Protein AF-A0A485JEN5-F1 (afdb_monomer)

Nearest PDB structures (foldseek):
  5way-assembly1_B  TM=5.905E-01  e=1.239E+00  Streptococcus pneumoniae
  5way-assembly1_A  TM=4.975E-01  e=1.419E+00  Streptococcus pneumoniae

Foldseek 3Di:
DPVVLVVVVVVLLCVLEPDGDDDDDDDPVVCVVPNDDPPDQEAEDCDDDDHDPDHHYYDHDNRDQDPVNSVVVSVSVVVD

pLDDT: mean 72.64, std 12.11, range [41.47, 86.19]

Secondary structure (DSSP, 8-state):
--HHHHHHHHHHHHTS-SS--------HHHHHHH-S-TT-S-EEESS--PPPSS-PPEEE-SSS--HHHHHHHHHHHH--

Structure (mmCIF, N/CA/C/O backbone):
data_AF-A0A485JEN5-F1
#
_entry.id   AF-A0A485JEN5-F1
#
loop_
_atom_site.group_PDB
_atom_site.id
_atom_site.type_symbol
_atom_site.label_atom_id
_atom_site.label_alt_id
_atom_site.label_comp_id
_atom_site.label_asym_id
_atom_site.label_entity_id
_atom_site.label_seq_id
_atom_site.pdbx_PDB_ins_code
_atom_site.Cartn_x
_atom_site.Cartn_y
_atom_site.Cartn_z
_atom_site.occupancy
_atom_site.B_iso_or_equiv
_atom_site.auth_seq_id
_atom_site.auth_comp_id
_atom_site.auth_asym_id
_atom_site.auth_atom_id
_atom_site.pdbx_PDB_model_num
ATOM 1 N N . MET A 1 1 ? 17.800 -16.389 -4.699 1.00 45.41 1 MET A N 1
ATOM 2 C CA . MET A 1 1 ? 17.940 -15.229 -3.786 1.00 45.41 1 MET A CA 1
ATOM 3 C C . MET A 1 1 ? 16.679 -14.356 -3.630 1.00 45.41 1 MET A C 1
ATOM 5 O O . MET A 1 1 ? 16.710 -13.450 -2.819 1.00 45.41 1 MET A O 1
ATOM 9 N N . ILE A 1 2 ? 15.552 -14.623 -4.314 1.00 48.06 2 ILE A N 1
ATOM 10 C CA . ILE A 1 2 ? 14.382 -13.705 -4.350 1.00 48.06 2 ILE A CA 1
ATOM 11 C C . ILE A 1 2 ? 13.323 -14.020 -3.259 1.00 48.06 2 ILE A C 1
ATOM 13 O O . ILE A 1 2 ? 12.551 -13.159 -2.846 1.00 48.06 2 ILE A O 1
ATOM 17 N N . ALA A 1 3 ? 13.290 -15.253 -2.737 1.00 47.91 3 ALA A N 1
ATOM 18 C CA . ALA A 1 3 ? 12.289 -15.696 -1.752 1.00 47.91 3 ALA A CA 1
ATOM 19 C C . ALA A 1 3 ? 12.562 -15.230 -0.304 1.00 47.91 3 ALA A C 1
ATOM 21 O O . ALA A 1 3 ? 11.667 -15.261 0.544 1.00 47.91 3 ALA A O 1
ATOM 22 N N . SER A 1 4 ? 13.795 -14.823 -0.002 1.00 41.47 4 SER A N 1
ATOM 23 C CA . SER A 1 4 ? 14.200 -14.276 1.300 1.00 41.47 4 SER A CA 1
ATOM 24 C C . SER A 1 4 ? 13.813 -12.801 1.454 1.00 41.47 4 SER A C 1
ATOM 26 O O . SER A 1 4 ? 13.415 -12.396 2.544 1.00 41.47 4 SER A O 1
ATOM 28 N N . GLU A 1 5 ? 13.836 -12.033 0.360 1.00 49.84 5 GLU A N 1
ATOM 29 C CA . GLU A 1 5 ? 13.461 -10.610 0.324 1.00 49.84 5 GLU A CA 1
ATOM 30 C C . GLU A 1 5 ? 11.968 -10.417 0.632 1.00 49.84 5 GLU A C 1
ATOM 32 O O . GLU A 1 5 ? 11.578 -9.597 1.463 1.00 49.84 5 GLU A O 1
ATOM 37 N N . LYS A 1 6 ? 11.116 -11.261 0.028 1.00 51.84 6 LYS A N 1
ATOM 38 C CA . LYS A 1 6 ? 9.655 -11.184 0.184 1.00 51.84 6 LYS A CA 1
ATOM 39 C C . LYS A 1 6 ? 9.182 -11.404 1.620 1.00 51.84 6 LYS A C 1
ATOM 41 O O . LYS A 1 6 ? 8.228 -10.762 2.047 1.00 51.84 6 LYS A O 1
ATOM 46 N N . ARG A 1 7 ? 9.858 -12.283 2.369 1.00 50.22 7 ARG A N 1
ATOM 47 C CA . ARG A 1 7 ? 9.534 -12.557 3.779 1.00 50.22 7 ARG A CA 1
ATOM 48 C C . ARG A 1 7 ? 9.959 -11.429 4.714 1.00 50.22 7 ARG A C 1
ATOM 50 O O . ARG A 1 7 ? 9.292 -11.202 5.718 1.00 50.22 7 ARG A O 1
ATOM 57 N N . ARG A 1 8 ? 11.046 -10.717 4.398 1.00 52.78 8 ARG A N 1
ATOM 58 C CA . ARG A 1 8 ? 11.515 -9.587 5.216 1.00 52.78 8 ARG A CA 1
ATOM 59 C C . ARG A 1 8 ? 10.539 -8.424 5.167 1.00 52.78 8 ARG A C 1
ATOM 61 O O . ARG A 1 8 ? 10.224 -7.878 6.218 1.00 52.78 8 ARG A O 1
ATOM 68 N N . LEU A 1 9 ? 10.005 -8.122 3.984 1.00 54.97 9 LEU A N 1
ATOM 69 C CA . LEU A 1 9 ? 8.997 -7.080 3.828 1.00 54.97 9 LEU A CA 1
ATOM 70 C C . LEU A 1 9 ? 7.758 -7.400 4.679 1.00 54.97 9 LEU A C 1
ATOM 72 O O . LEU A 1 9 ? 7.417 -6.635 5.574 1.00 54.97 9 LEU A O 1
ATOM 76 N N . SER A 1 10 ? 7.150 -8.580 4.491 1.00 56.78 10 SER A N 1
ATOM 77 C CA . SER A 1 10 ? 5.948 -8.983 5.237 1.00 56.78 10 SER A CA 1
ATOM 78 C C . SER A 1 10 ? 6.173 -9.045 6.753 1.00 56.78 10 SER A C 1
ATOM 80 O O . SER A 1 10 ? 5.309 -8.632 7.522 1.00 56.78 10 SER A O 1
ATOM 82 N N . SER A 1 11 ? 7.344 -9.525 7.188 1.00 57.72 11 SER A N 1
ATOM 83 C CA . SER A 1 11 ? 7.702 -9.613 8.608 1.00 57.72 11 SER A CA 1
ATOM 84 C C . SER A 1 11 ? 7.985 -8.247 9.238 1.00 57.72 11 SER A C 1
ATOM 86 O O . SER A 1 11 ? 7.736 -8.075 10.430 1.00 57.72 11 SER A O 1
ATOM 88 N N . SER A 1 12 ? 8.499 -7.284 8.465 1.00 59.47 12 SER A N 1
ATOM 89 C CA . SER A 1 12 ? 8.718 -5.914 8.937 1.00 59.47 12 SER A CA 1
ATOM 90 C C . SER A 1 12 ? 7.391 -5.204 9.188 1.00 59.47 12 SER A C 1
ATOM 92 O O . SER A 1 12 ? 7.269 -4.509 10.186 1.00 59.47 12 SER A O 1
ATOM 94 N N . TYR A 1 13 ? 6.386 -5.409 8.332 1.00 58.72 13 TYR A N 1
ATOM 95 C CA . TYR A 1 13 ? 5.050 -4.835 8.522 1.00 58.72 13 TYR A CA 1
ATOM 96 C C . TYR A 1 13 ? 4.295 -5.463 9.691 1.00 58.72 13 TYR A C 1
ATOM 98 O O . TYR A 1 13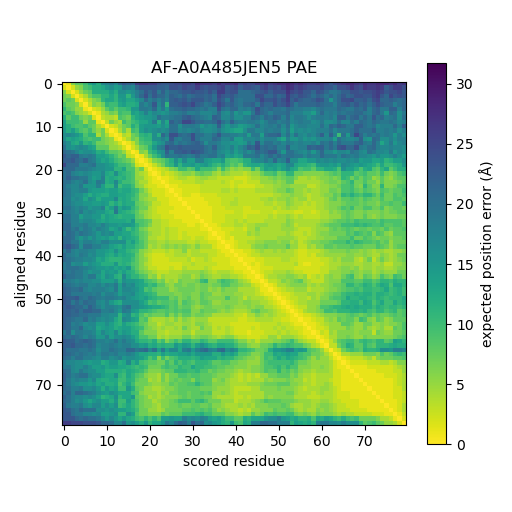 ? 3.730 -4.737 10.498 1.00 58.72 13 TYR A O 1
ATOM 106 N N . ALA A 1 14 ? 4.312 -6.792 9.825 1.00 59.38 14 ALA A N 1
ATOM 107 C CA . ALA A 1 14 ? 3.579 -7.477 10.891 1.00 59.38 14 ALA A CA 1
ATOM 108 C C . ALA A 1 14 ? 4.035 -7.085 12.312 1.00 59.38 14 ALA A C 1
ATOM 110 O O . ALA A 1 14 ? 3.237 -7.150 13.238 1.00 59.38 14 ALA A O 1
ATOM 111 N N . ASN A 1 15 ? 5.292 -6.661 12.490 1.00 58.19 15 ASN A N 1
ATOM 112 C CA . ASN A 1 15 ? 5.805 -6.192 13.784 1.00 58.19 15 ASN A CA 1
ATOM 113 C C . ASN A 1 15 ? 5.520 -4.706 14.067 1.00 58.19 15 ASN A C 1
ATOM 115 O O . ASN A 1 15 ? 5.811 -4.241 15.165 1.00 58.19 15 ASN A O 1
ATOM 119 N N . LEU A 1 16 ? 4.986 -3.948 13.100 1.00 61.56 16 LEU A N 1
ATOM 120 C CA . LEU A 1 16 ? 4.749 -2.507 13.250 1.00 61.56 16 LEU A CA 1
ATOM 121 C C . LEU A 1 16 ? 3.416 -2.165 13.922 1.00 61.56 16 LEU A C 1
ATOM 123 O O . LEU A 1 16 ? 3.218 -1.013 14.295 1.00 61.56 16 LEU A O 1
ATOM 127 N N . THR A 1 17 ? 2.512 -3.129 14.107 1.00 53.12 17 THR A N 1
ATOM 128 C CA . THR A 1 17 ? 1.199 -2.891 14.723 1.00 53.12 17 THR A CA 1
ATOM 129 C C . THR A 1 17 ? 0.805 -4.034 15.656 1.00 53.12 17 THR A C 1
ATOM 131 O O . THR A 1 17 ? 0.991 -5.199 15.322 1.00 53.12 17 THR A O 1
ATOM 134 N N . LEU A 1 18 ? 0.162 -3.714 16.785 1.00 58.97 18 LEU A N 1
ATOM 135 C CA . LEU A 1 18 ? -0.467 -4.690 17.697 1.00 58.97 18 LEU A CA 1
ATOM 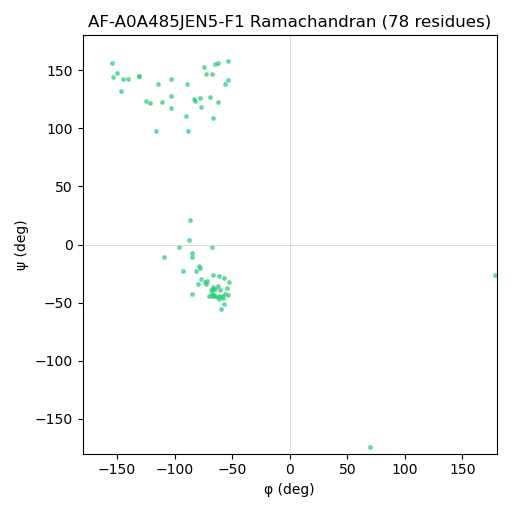136 C C . LEU A 1 18 ? -1.699 -5.399 17.085 1.00 58.97 18 LEU A C 1
ATOM 138 O O . LEU A 1 18 ? -2.305 -6.257 17.725 1.00 58.97 18 LEU A O 1
ATOM 142 N N . LEU A 1 19 ? -2.079 -5.040 15.854 1.00 59.78 19 LEU A N 1
ATOM 143 C CA . LEU A 1 19 ? -3.194 -5.607 15.100 1.00 59.78 19 LEU A CA 1
ATOM 144 C C . LEU A 1 19 ? -2.680 -6.576 14.022 1.00 59.78 19 LEU A C 1
ATO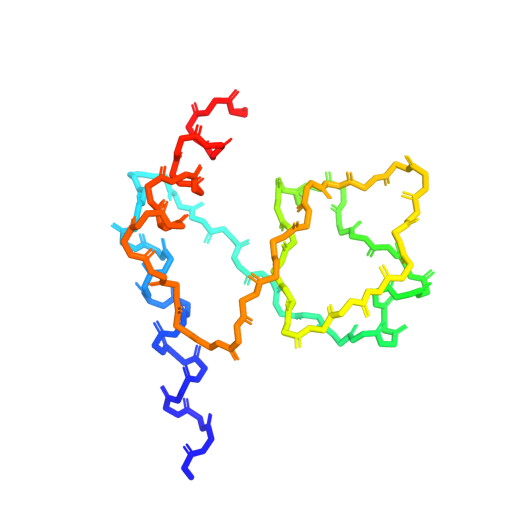M 146 O O . LEU A 1 19 ? -1.664 -6.293 13.380 1.00 59.78 19 LEU A O 1
ATOM 150 N N . PRO A 1 20 ? -3.377 -7.698 13.767 1.00 59.72 20 PRO A N 1
ATOM 151 C CA . PRO A 1 20 ? -3.006 -8.619 12.701 1.00 59.72 20 PRO A CA 1
ATOM 152 C C . PRO A 1 20 ? -3.191 -7.954 11.329 1.00 59.72 20 PRO A C 1
ATOM 154 O O . PRO A 1 20 ? -4.311 -7.748 10.862 1.00 59.72 20 PRO A O 1
ATOM 157 N N . LEU A 1 21 ? -2.082 -7.637 10.659 1.00 66.75 21 LEU A N 1
ATOM 158 C CA . LEU A 1 21 ? -2.097 -7.071 9.311 1.00 66.75 21 LEU A CA 1
ATOM 159 C C . LEU A 1 21 ? -2.254 -8.163 8.253 1.00 66.75 21 LEU A C 1
ATOM 161 O O . LEU A 1 21 ? -1.437 -9.078 8.140 1.00 66.75 21 LEU 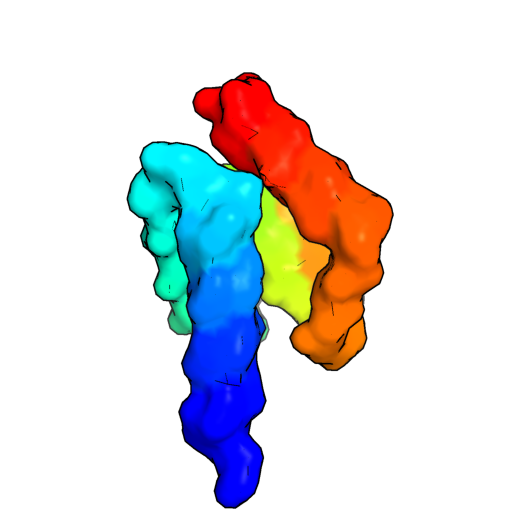A O 1
ATOM 165 N N . ASN A 1 22 ? -3.287 -8.032 7.421 1.00 71.69 22 ASN A N 1
ATOM 166 C CA . ASN A 1 22 ? -3.486 -8.894 6.261 1.00 71.69 22 ASN A CA 1
ATOM 167 C C . ASN A 1 22 ? -2.764 -8.309 5.039 1.00 71.69 22 ASN A C 1
ATOM 169 O O . ASN A 1 22 ? -3.278 -7.416 4.364 1.00 71.69 22 ASN A O 1
ATOM 173 N N . ILE A 1 23 ? -1.563 -8.815 4.757 1.00 80.19 23 ILE A N 1
ATOM 174 C CA . ILE A 1 23 ? -0.748 -8.371 3.622 1.00 80.19 23 ILE A CA 1
ATOM 175 C C . ILE A 1 23 ? -1.085 -9.226 2.400 1.00 80.19 23 ILE A C 1
ATOM 177 O O . ILE A 1 23 ? -0.737 -10.406 2.331 1.00 80.19 23 ILE A O 1
ATOM 181 N N . LYS A 1 24 ? -1.731 -8.618 1.400 1.00 80.06 24 LYS A N 1
ATOM 182 C CA . LYS A 1 24 ? -2.011 -9.264 0.112 1.00 80.06 24 LYS A CA 1
ATOM 183 C C . LYS A 1 24 ? -1.055 -8.764 -0.961 1.00 80.06 24 LYS A C 1
ATOM 185 O O . LYS A 1 24 ? -1.081 -7.595 -1.332 1.00 80.06 24 LYS A O 1
ATOM 190 N N . HIS A 1 25 ? -0.254 -9.674 -1.508 1.00 81.75 25 HIS A N 1
ATOM 191 C CA . HIS A 1 25 ? 0.554 -9.392 -2.691 1.00 81.75 25 HIS A CA 1
ATOM 192 C C . HIS A 1 25 ? -0.293 -9.563 -3.956 1.00 81.75 25 HIS A C 1
ATOM 194 O O . HIS A 1 25 ? -0.865 -10.626 -4.188 1.00 81.75 25 HIS A O 1
ATOM 200 N N . MET A 1 26 ? -0.342 -8.527 -4.790 1.00 82.56 26 MET A N 1
ATOM 201 C CA . MET A 1 26 ? -1.075 -8.511 -6.055 1.00 82.56 26 MET A CA 1
ATOM 202 C C . MET A 1 26 ? -0.159 -7.989 -7.165 1.00 82.56 26 MET A C 1
ATOM 204 O O . MET A 1 26 ? 0.684 -7.127 -6.924 1.00 82.56 26 MET A O 1
ATOM 208 N N . SER A 1 27 ? -0.293 -8.519 -8.383 1.00 84.69 27 SER A N 1
ATOM 209 C CA . SER A 1 27 ? 0.437 -7.975 -9.535 1.00 84.69 27 SER A CA 1
ATOM 210 C C . SER A 1 27 ? -0.175 -6.650 -9.998 1.00 84.69 27 SER A C 1
ATOM 212 O O . SER A 1 27 ? -1.384 -6.456 -9.880 1.00 84.69 27 SER A O 1
ATOM 214 N N . VAL A 1 28 ? 0.633 -5.778 -10.612 1.00 81.88 28 VAL A N 1
ATOM 215 C CA . VAL A 1 28 ? 0.147 -4.522 -11.222 1.00 81.88 28 VAL A CA 1
ATOM 216 C C . VAL A 1 28 ? -0.974 -4.779 -12.209 1.00 81.88 28 VAL A C 1
ATOM 218 O O . VAL A 1 28 ? -1.974 -4.076 -12.197 1.00 81.88 28 VAL A O 1
ATOM 221 N N . LYS A 1 29 ? -0.827 -5.812 -13.046 1.00 85.00 29 LYS A N 1
ATOM 222 C CA . LYS A 1 29 ? -1.821 -6.152 -14.064 1.00 85.00 29 LYS A CA 1
ATOM 223 C C . LYS A 1 29 ? -3.189 -6.426 -13.439 1.00 85.00 29 LYS A C 1
ATOM 225 O O . LYS A 1 29 ? -4.184 -5.907 -13.926 1.00 85.00 29 LYS A O 1
ATOM 230 N N . VAL A 1 30 ? -3.227 -7.209 -12.359 1.00 85.19 30 VAL A N 1
ATOM 231 C CA . VAL A 1 30 ? -4.478 -7.499 -11.642 1.00 85.19 30 VAL A CA 1
ATOM 232 C C . VAL A 1 30 ? -4.997 -6.237 -10.960 1.00 85.19 30 VAL A C 1
ATOM 234 O O . VAL A 1 30 ? -6.167 -5.915 -11.115 1.00 85.19 30 VAL A O 1
ATOM 237 N N . PHE A 1 31 ? -4.128 -5.468 -10.301 1.00 84.88 31 PHE A N 1
ATOM 238 C CA . PHE A 1 31 ? -4.528 -4.224 -9.647 1.00 84.88 31 PHE A CA 1
ATOM 239 C C . PHE A 1 31 ? -5.151 -3.220 -10.623 1.00 84.88 31 PHE A C 1
ATOM 241 O O . PHE A 1 31 ? -6.175 -2.626 -10.316 1.00 84.88 31 PHE A O 1
ATOM 248 N N . LEU A 1 32 ? -4.573 -3.027 -11.809 1.00 82.50 32 LEU A N 1
ATOM 249 C CA . LEU A 1 32 ? -5.113 -2.093 -12.801 1.00 82.50 32 LEU A CA 1
ATOM 250 C C . LEU A 1 32 ? -6.474 -2.546 -13.352 1.00 82.50 32 LEU A C 1
ATOM 252 O O . LEU A 1 32 ? -7.259 -1.712 -13.788 1.00 82.50 32 LEU A O 1
ATOM 256 N N . GLN A 1 33 ? -6.759 -3.850 -13.332 1.00 86.12 33 GLN A N 1
ATOM 257 C CA . GLN A 1 33 ? -8.034 -4.405 -13.790 1.00 86.12 33 GLN A CA 1
ATOM 258 C C . GLN A 1 33 ? -9.112 -4.371 -12.706 1.00 86.12 33 GLN A C 1
ATOM 260 O O . GLN A 1 33 ? -10.263 -4.062 -12.996 1.00 86.12 33 GLN A O 1
ATOM 265 N N . THR A 1 34 ? -8.759 -4.723 -11.468 1.00 84.69 34 THR A N 1
ATOM 266 C CA . THR A 1 34 ? -9.732 -4.944 -10.387 1.00 84.69 34 THR A CA 1
ATOM 267 C C . THR A 1 34 ? -9.715 -3.865 -9.311 1.00 84.69 34 THR A C 1
ATOM 269 O O . THR A 1 34 ? -10.586 -3.854 -8.446 1.00 84.69 34 THR A O 1
ATOM 272 N N . GLY A 1 35 ? -8.718 -2.984 -9.328 1.00 83.00 35 GLY A N 1
ATOM 273 C CA . GLY A 1 35 ? -8.426 -2.054 -8.246 1.00 83.00 35 GLY A CA 1
ATOM 274 C C . GLY A 1 35 ? -7.884 -2.743 -6.991 1.00 83.00 35 GLY A C 1
ATOM 275 O O . GLY A 1 35 ? -7.630 -3.954 -6.957 1.00 83.00 35 GLY A O 1
ATOM 276 N N . ALA A 1 36 ? -7.723 -1.943 -5.9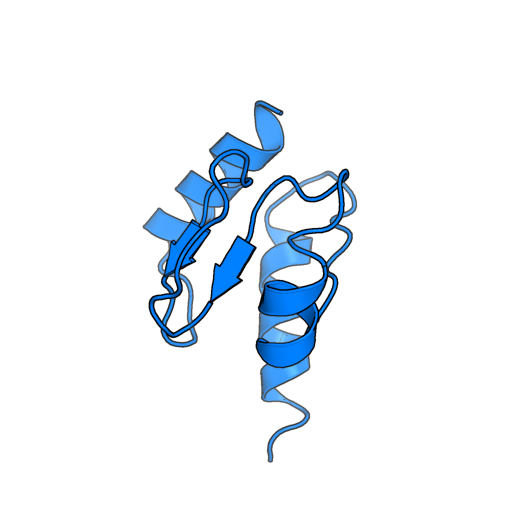37 1.00 83.81 36 ALA A N 1
ATOM 277 C CA . ALA A 1 36 ? -7.406 -2.442 -4.607 1.00 83.81 36 ALA A CA 1
ATOM 278 C C . ALA A 1 36 ? -8.591 -3.236 -4.022 1.00 83.81 36 ALA A C 1
ATOM 280 O O . ALA A 1 36 ? -9.748 -2.877 -4.254 1.00 83.81 36 ALA A O 1
ATOM 281 N N . PRO A 1 37 ? -8.340 -4.278 -3.209 1.00 84.19 37 PRO A N 1
ATOM 282 C CA . PRO A 1 37 ? -9.394 -4.911 -2.422 1.00 84.19 37 PRO A CA 1
ATOM 283 C C . PRO A 1 37 ? -10.148 -3.875 -1.576 1.00 84.19 37 PRO A C 1
ATOM 285 O O . PRO A 1 37 ? -9.521 -2.999 -0.991 1.00 84.19 37 PRO A O 1
ATOM 288 N N . ARG A 1 38 ? -11.475 -4.003 -1.435 1.00 80.50 38 ARG A N 1
ATOM 289 C CA . ARG A 1 38 ? -12.286 -3.044 -0.650 1.00 80.50 38 ARG A CA 1
ATOM 290 C C . ARG A 1 38 ? -11.842 -2.898 0.808 1.00 80.50 38 ARG A C 1
ATOM 292 O O . ARG A 1 38 ? -12.043 -1.852 1.400 1.00 80.50 38 ARG A O 1
ATOM 299 N N . SER A 1 39 ? -11.259 -3.949 1.377 1.00 80.50 39 SER A N 1
ATOM 300 C CA . SER A 1 39 ? -10.742 -3.965 2.747 1.00 80.50 39 SER A CA 1
ATOM 301 C C . SER A 1 39 ? -9.297 -3.464 2.859 1.00 80.50 39 SER A C 1
ATOM 303 O O . SER A 1 39 ? -8.688 -3.615 3.914 1.00 80.50 39 SER A O 1
ATOM 305 N N . ALA A 1 40 ? -8.684 -2.999 1.768 1.00 83.44 40 ALA A N 1
ATOM 306 C CA . ALA A 1 40 ? -7.311 -2.522 1.798 1.00 83.44 40 ALA A CA 1
ATOM 307 C C . ALA A 1 40 ? -7.271 -1.123 2.420 1.00 83.44 40 ALA A C 1
ATOM 309 O O . ALA A 1 40 ? -7.843 -0.187 1.874 1.00 83.44 40 ALA A O 1
ATOM 310 N N . ALA A 1 41 ? -6.564 -0.984 3.540 1.00 84.75 41 ALA A N 1
ATOM 311 C CA . ALA A 1 41 ? -6.327 0.311 4.178 1.00 84.75 41 ALA A CA 1
ATOM 312 C C . ALA A 1 41 ? -5.168 1.090 3.527 1.00 84.75 41 ALA A C 1
ATOM 314 O O . ALA A 1 41 ? -5.101 2.310 3.633 1.00 84.75 41 ALA A O 1
ATOM 315 N N . LEU A 1 42 ? -4.247 0.391 2.851 1.00 85.75 42 LEU A N 1
ATOM 316 C CA . LEU A 1 42 ? -3.025 0.966 2.293 1.00 85.75 42 LEU A CA 1
ATOM 317 C C . LEU A 1 42 ? -2.532 0.154 1.086 1.00 85.75 42 LEU A C 1
ATOM 319 O O . LEU A 1 42 ? -2.620 -1.075 1.080 1.00 85.75 42 LEU A O 1
ATOM 323 N N . ILE A 1 43 ? -1.970 0.840 0.089 1.00 86.19 43 ILE A N 1
ATOM 324 C CA . ILE A 1 43 ? -1.266 0.235 -1.048 1.00 86.19 43 ILE A CA 1
ATOM 325 C C . ILE A 1 43 ? 0.213 0.625 -0.976 1.00 86.19 43 ILE A C 1
ATOM 327 O O . ILE A 1 43 ? 0.547 1.777 -0.708 1.00 86.19 43 ILE A O 1
ATOM 331 N N . ILE A 1 44 ? 1.105 -0.329 -1.245 1.00 85.19 44 ILE A N 1
ATOM 332 C CA . ILE A 1 44 ? 2.557 -0.120 -1.269 1.00 85.19 44 ILE A CA 1
ATOM 333 C C . ILE A 1 44 ? 3.089 -0.575 -2.631 1.00 85.19 44 ILE A C 1
ATOM 335 O O . ILE A 1 44 ? 2.868 -1.728 -3.013 1.00 8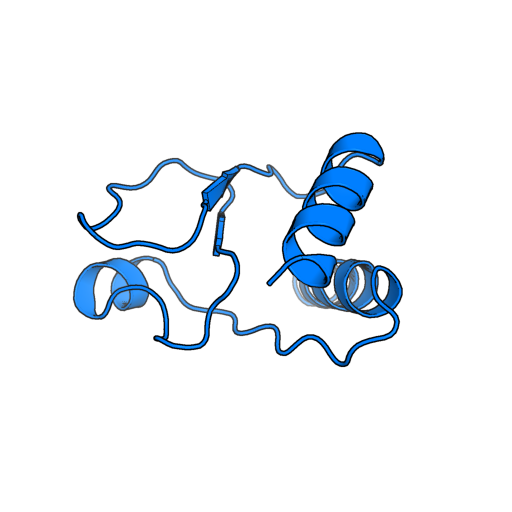5.19 44 ILE A O 1
ATOM 339 N N . ALA A 1 45 ? 3.780 0.306 -3.359 1.00 82.88 45 ALA A N 1
ATOM 340 C CA . ALA A 1 45 ? 4.346 -0.014 -4.673 1.00 82.88 45 ALA A CA 1
ATOM 341 C C . ALA A 1 45 ? 5.698 0.690 -4.921 1.00 82.88 45 ALA A C 1
ATOM 343 O O . ALA A 1 45 ? 5.836 1.859 -4.569 1.00 82.88 45 ALA A O 1
ATOM 344 N N . PRO A 1 46 ? 6.673 0.030 -5.577 1.00 79.38 46 PRO A N 1
ATOM 345 C CA . PRO A 1 46 ? 7.966 0.624 -5.937 1.00 79.38 46 PRO A CA 1
ATOM 346 C C . PRO A 1 46 ? 7.939 1.374 -7.284 1.00 79.38 46 PRO A C 1
ATOM 348 O O . PRO A 1 46 ? 8.961 1.534 -7.939 1.00 79.38 46 PRO A O 1
ATOM 351 N N . TYR A 1 47 ? 6.767 1.792 -7.760 1.00 74.69 47 TYR A N 1
ATOM 352 C CA . TYR A 1 47 ? 6.588 2.573 -8.990 1.00 74.69 47 TYR A CA 1
ATOM 353 C C . TYR A 1 47 ? 5.300 3.385 -8.889 1.00 74.69 47 TYR A C 1
ATOM 355 O O . TYR A 1 47 ? 4.374 3.031 -8.152 1.00 74.69 47 TYR A O 1
ATOM 363 N N . THR A 1 48 ? 5.231 4.479 -9.641 1.00 75.06 48 THR A N 1
ATOM 364 C CA . THR A 1 48 ? 3.998 5.248 -9.794 1.00 75.06 48 THR A CA 1
ATOM 365 C C . THR A 1 48 ? 3.010 4.479 -10.668 1.00 75.06 48 THR A C 1
ATOM 367 O O . THR A 1 48 ? 3.384 3.737 -11.577 1.00 75.06 48 THR A O 1
ATOM 370 N N . MET A 1 49 ? 1.722 4.628 -10.377 1.00 78.69 49 MET A N 1
ATOM 371 C CA . MET A 1 49 ? 0.652 4.000 -11.144 1.00 78.69 49 MET A CA 1
ATOM 372 C C . MET A 1 49 ? -0.601 4.874 -11.097 1.00 78.69 49 MET A C 1
ATOM 374 O O . MET A 1 49 ? -0.820 5.544 -10.085 1.00 78.69 49 MET A O 1
ATOM 378 N N . PRO A 1 50 ? -1.425 4.887 -12.159 1.00 77.44 50 PRO A N 1
ATOM 379 C CA . PRO A 1 50 ? -2.692 5.601 -12.126 1.00 77.44 50 PRO A CA 1
ATOM 380 C C . PRO A 1 50 ? -3.581 4.989 -11.040 1.00 77.44 50 PRO A C 1
ATOM 382 O O . PRO A 1 50 ? -3.845 3.783 -11.044 1.00 77.44 50 PRO A O 1
ATOM 385 N N . LEU A 1 51 ? -4.012 5.823 -10.095 1.00 76.81 51 LEU A N 1
ATOM 386 C CA . LEU A 1 51 ? -4.944 5.422 -9.051 1.00 76.81 51 LEU A CA 1
ATOM 387 C C . LEU A 1 51 ? -6.381 5.644 -9.533 1.00 76.81 51 LEU A C 1
ATOM 389 O O . LEU A 1 51 ? -6.663 6.674 -10.153 1.00 76.81 51 LEU A O 1
ATOM 393 N N . PRO A 1 52 ? -7.300 4.701 -9.268 1.00 76.00 52 PRO A N 1
ATOM 394 C CA . PRO A 1 52 ? -8.716 4.951 -9.491 1.00 76.00 52 PRO A CA 1
ATOM 395 C C . PRO A 1 52 ? -9.191 6.103 -8.594 1.00 76.00 52 PRO A C 1
ATOM 397 O O . PRO A 1 52 ? -8.615 6.348 -7.537 1.00 76.00 52 PRO A O 1
ATOM 400 N N . LEU A 1 53 ? -10.276 6.777 -8.991 1.00 77.12 53 LEU A N 1
ATOM 401 C CA . LEU A 1 53 ? -10.831 7.939 -8.276 1.00 77.12 53 LEU A CA 1
ATOM 402 C C . LEU A 1 53 ? -11.082 7.669 -6.780 1.00 77.12 53 LEU A C 1
ATOM 404 O O . LEU A 1 53 ? -10.936 8.562 -5.952 1.00 77.12 53 LEU A O 1
ATOM 408 N N . PHE A 1 54 ? -11.420 6.422 -6.444 1.00 77.00 54 PHE A N 1
ATOM 409 C CA . PHE A 1 54 ? -11.522 5.935 -5.074 1.00 77.00 54 PHE A CA 1
ATOM 410 C C . PHE A 1 54 ? -10.473 4.851 -4.848 1.00 77.00 54 PHE A C 1
ATOM 412 O O . PHE A 1 54 ? -10.675 3.687 -5.202 1.00 77.00 54 PHE A O 1
ATOM 419 N N . SER A 1 55 ? -9.345 5.237 -4.263 1.00 76.31 55 SER A N 1
ATOM 420 C CA . SER A 1 55 ? -8.285 4.316 -3.868 1.00 76.31 55 SER A CA 1
ATOM 421 C C . SER A 1 55 ? -7.853 4.569 -2.427 1.00 76.31 55 SER A C 1
ATOM 423 O O . SER A 1 55 ? -7.769 5.730 -2.021 1.00 76.31 55 SER A O 1
ATOM 425 N N . PRO A 1 56 ? -7.489 3.516 -1.678 1.00 82.94 56 PRO A N 1
ATOM 426 C CA . PRO A 1 56 ? -6.709 3.670 -0.458 1.00 82.94 56 PRO A CA 1
ATOM 427 C C . PRO A 1 56 ? -5.420 4.465 -0.726 1.00 82.94 56 PRO A C 1
ATOM 429 O O . PRO A 1 56 ? -4.951 4.502 -1.870 1.00 82.94 56 PRO A O 1
ATOM 432 N N . PRO A 1 57 ? -4.819 5.081 0.304 1.00 84.38 57 PRO A N 1
ATOM 433 C CA . PRO A 1 57 ? -3.562 5.795 0.146 1.00 84.38 57 PRO A CA 1
ATOM 434 C C . PRO A 1 57 ? -2.473 4.886 -0.442 1.00 84.38 57 PRO A C 1
ATOM 436 O O . PRO A 1 57 ? -2.337 3.719 -0.064 1.00 84.38 57 PRO A O 1
ATOM 439 N N . LEU A 1 58 ? -1.698 5.437 -1.377 1.00 82.88 58 LEU A N 1
ATOM 440 C CA . LEU A 1 58 ? -0.553 4.778 -2.001 1.00 82.88 58 LEU A CA 1
ATOM 441 C C . LEU A 1 58 ? 0.737 5.325 -1.398 1.00 82.88 58 LEU A C 1
ATOM 443 O O . LEU A 1 58 ? 0.967 6.533 -1.413 1.00 82.88 58 LEU A O 1
ATOM 447 N N . ILE A 1 59 ? 1.603 4.433 -0.927 1.00 82.19 59 ILE A N 1
ATOM 448 C CA . ILE A 1 59 ? 2.956 4.777 -0.493 1.00 82.19 59 ILE A CA 1
ATOM 449 C C . ILE A 1 59 ? 3.960 4.190 -1.478 1.00 82.19 59 ILE A C 1
ATOM 451 O O . ILE A 1 59 ? 4.010 2.977 -1.700 1.00 82.19 59 ILE A O 1
ATOM 455 N N . TYR A 1 60 ? 4.782 5.076 -2.039 1.00 78.19 60 TYR A N 1
ATOM 456 C CA . TYR A 1 60 ? 5.942 4.689 -2.826 1.00 78.19 60 TYR A CA 1
ATOM 457 C C . TYR A 1 60 ? 7.088 4.271 -1.898 1.00 78.19 60 TYR A C 1
ATOM 459 O O . TYR A 1 60 ? 7.489 5.030 -1.010 1.00 78.19 60 TYR A O 1
ATOM 467 N N . THR A 1 61 ? 7.627 3.071 -2.098 1.00 71.44 61 THR A N 1
ATOM 468 C CA . THR A 1 61 ? 8.837 2.616 -1.400 1.00 71.44 61 THR A CA 1
ATOM 469 C C . THR A 1 61 ? 9.651 1.713 -2.307 1.00 71.44 61 THR A C 1
ATOM 471 O O . THR A 1 61 ? 9.106 0.806 -2.931 1.00 71.44 61 THR A O 1
ATOM 474 N N . ASP A 1 62 ? 10.953 1.977 -2.375 1.00 66.56 62 ASP A N 1
ATOM 475 C CA . ASP A 1 62 ? 11.848 1.283 -3.294 1.00 66.56 62 ASP A CA 1
ATOM 476 C C . ASP A 1 62 ? 12.127 -0.160 -2.861 1.00 66.56 62 ASP A C 1
ATOM 478 O O . ASP A 1 62 ? 12.223 -1.012 -3.729 1.00 66.56 62 ASP A O 1
ATOM 482 N N . LEU A 1 63 ? 12.198 -0.461 -1.550 1.00 63.34 63 LEU A N 1
ATOM 483 C CA . LEU A 1 63 ? 12.280 -1.832 -0.991 1.00 63.34 63 LEU A CA 1
ATOM 484 C C . LEU A 1 63 ? 12.399 -1.850 0.543 1.00 63.34 63 LEU A C 1
ATOM 486 O O . LEU A 1 63 ? 11.997 -2.818 1.182 1.00 63.34 63 LEU A O 1
ATOM 490 N N . THR A 1 64 ? 12.937 -0.797 1.157 1.00 69.69 64 THR A N 1
ATOM 491 C CA . THR A 1 64 ? 13.040 -0.668 2.616 1.00 69.69 64 THR A CA 1
ATOM 492 C C . THR A 1 64 ? 12.315 0.582 3.080 1.00 69.69 64 THR A C 1
ATOM 494 O O . THR A 1 64 ? 12.626 1.699 2.669 1.00 69.69 64 THR A O 1
ATOM 497 N N . LEU A 1 65 ? 11.331 0.400 3.960 1.00 70.44 65 LEU A N 1
ATOM 498 C CA . LEU A 1 65 ? 10.689 1.533 4.608 1.00 70.44 65 LEU A CA 1
ATOM 499 C C . LEU A 1 65 ? 11.664 2.189 5.575 1.00 70.44 65 LEU A C 1
ATOM 501 O O . LEU A 1 65 ? 12.180 1.526 6.479 1.00 70.44 65 LEU A O 1
ATOM 505 N N . THR A 1 66 ? 11.853 3.496 5.430 1.00 78.81 66 THR A N 1
ATOM 506 C CA . THR A 1 66 ? 12.560 4.288 6.438 1.00 78.81 66 THR A CA 1
ATOM 507 C C . THR A 1 66 ? 11.765 4.302 7.744 1.00 78.81 66 THR A C 1
ATOM 509 O O . THR A 1 66 ? 10.542 4.159 7.734 1.00 78.81 66 THR A O 1
ATOM 512 N N . THR A 1 67 ? 12.424 4.525 8.881 1.00 77.38 67 THR A N 1
ATOM 513 C CA . THR A 1 67 ? 11.757 4.600 10.195 1.00 77.38 67 THR A CA 1
ATOM 514 C C . THR A 1 67 ? 10.618 5.624 10.208 1.00 77.38 67 THR A C 1
ATOM 516 O O . THR A 1 67 ? 9.560 5.376 10.777 1.00 77.38 67 THR A O 1
ATOM 519 N N . HIS A 1 68 ? 10.794 6.750 9.512 1.00 79.62 68 HIS A N 1
ATOM 520 C CA . HIS A 1 68 ? 9.746 7.756 9.353 1.00 79.62 68 HIS A CA 1
ATOM 521 C C . HIS A 1 68 ? 8.532 7.210 8.585 1.00 79.62 68 HIS A C 1
ATOM 523 O O . HIS A 1 68 ? 7.393 7.412 8.999 1.00 79.62 68 HIS A O 1
ATOM 529 N N . GLN A 1 69 ? 8.759 6.490 7.480 1.00 76.12 69 GLN A N 1
ATOM 530 C CA . GLN A 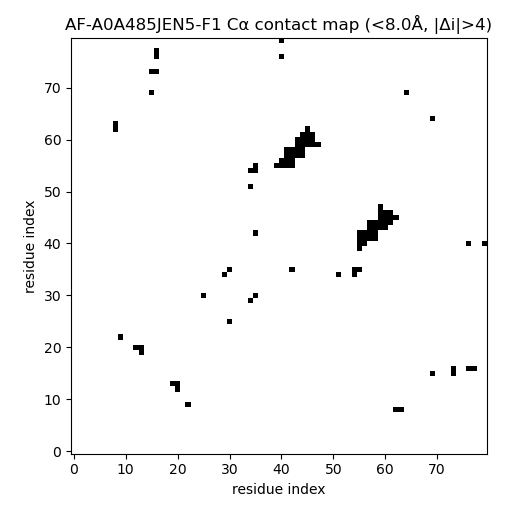1 69 ? 7.675 5.865 6.717 1.00 76.12 69 GLN A CA 1
ATOM 531 C C . GLN A 1 69 ? 6.963 4.780 7.529 1.00 76.12 69 GLN A C 1
ATOM 533 O O . GLN A 1 69 ? 5.742 4.686 7.465 1.00 76.12 69 GLN A O 1
ATOM 538 N N . GLN A 1 70 ? 7.701 3.993 8.315 1.00 77.25 70 GLN A N 1
ATOM 539 C CA . GLN A 1 70 ? 7.130 2.982 9.207 1.00 77.25 70 GLN A CA 1
ATOM 540 C C . GLN A 1 70 ? 6.207 3.610 10.257 1.00 77.25 70 GLN A C 1
ATOM 542 O O . GLN A 1 70 ? 5.078 3.159 10.421 1.00 77.25 70 GLN A O 1
ATOM 547 N N . GLU A 1 71 ? 6.649 4.686 10.910 1.00 80.00 71 GLU A N 1
ATOM 548 C CA . GLU A 1 71 ? 5.850 5.390 11.917 1.00 80.00 71 GLU A CA 1
ATOM 549 C C . GLU A 1 71 ? 4.615 6.067 11.303 1.00 80.00 71 GLU A C 1
ATOM 551 O O . GLU A 1 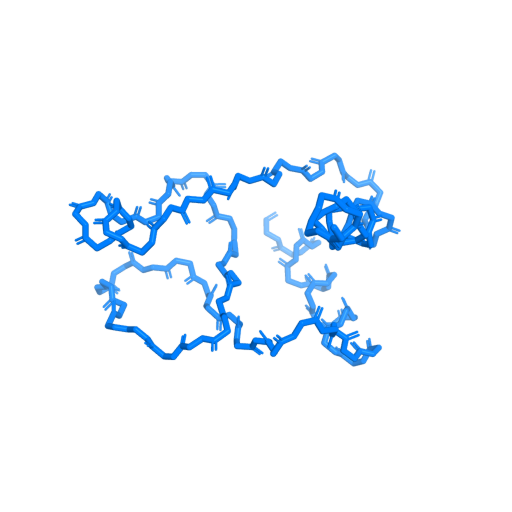71 ? 3.530 6.044 11.881 1.00 80.00 71 GLU A O 1
ATOM 556 N N . GLN A 1 72 ? 4.745 6.631 10.100 1.00 78.94 72 GLN A N 1
ATOM 557 C CA . GLN A 1 72 ? 3.609 7.202 9.377 1.00 78.94 72 GLN A CA 1
ATOM 558 C C . GLN A 1 72 ? 2.586 6.126 8.980 1.00 78.94 72 GLN A C 1
ATOM 560 O O . GLN A 1 72 ? 1.388 6.328 9.164 1.00 78.94 72 GLN A O 1
ATOM 565 N N . ILE A 1 73 ? 3.045 4.969 8.491 1.00 79.62 73 ILE A N 1
ATOM 566 C CA . ILE A 1 73 ? 2.188 3.819 8.165 1.00 79.62 73 ILE A CA 1
ATOM 567 C C . ILE A 1 73 ? 1.470 3.313 9.411 1.00 79.62 73 ILE A C 1
ATOM 569 O O . ILE A 1 73 ? 0.266 3.076 9.363 1.00 79.62 73 ILE A O 1
ATOM 573 N N . ARG A 1 74 ? 2.186 3.203 10.532 1.00 79.75 74 ARG A N 1
ATOM 574 C CA . ARG A 1 74 ? 1.615 2.803 11.817 1.00 79.75 74 ARG A CA 1
ATOM 575 C C . ARG A 1 74 ? 0.479 3.737 12.230 1.00 79.75 74 ARG A C 1
ATOM 577 O O . ARG A 1 74 ? -0.629 3.264 12.453 1.00 79.75 74 ARG A O 1
ATOM 584 N N . LYS A 1 75 ? 0.708 5.054 12.212 1.00 80.06 75 LYS A N 1
ATOM 585 C CA . LYS A 1 75 ? -0.327 6.057 12.524 1.00 80.06 75 LYS A CA 1
ATOM 586 C C . LYS A 1 75 ? -1.562 5.930 11.634 1.00 80.06 75 LYS A C 1
ATOM 588 O O . LYS A 1 75 ? -2.673 6.013 12.137 1.00 80.06 75 LYS A O 1
ATOM 593 N N . MET A 1 76 ? -1.374 5.711 10.331 1.00 79.81 76 MET A N 1
ATOM 594 C CA . MET A 1 76 ? -2.486 5.559 9.383 1.00 79.81 76 MET A CA 1
ATOM 595 C C . MET A 1 76 ? -3.304 4.287 9.628 1.00 79.81 76 MET A C 1
ATOM 597 O O . MET A 1 76 ? -4.517 4.303 9.447 1.00 79.81 76 MET A O 1
ATOM 601 N N . LEU A 1 77 ? -2.649 3.192 10.022 1.00 77.50 77 LEU A N 1
ATOM 602 C CA . LEU A 1 77 ? -3.305 1.916 10.316 1.00 77.50 77 LEU A CA 1
ATOM 603 C C . LEU A 1 77 ? -4.001 1.920 11.683 1.00 77.50 77 LEU A C 1
ATOM 605 O O . LEU A 1 77 ? -4.998 1.231 11.850 1.00 77.50 77 LEU 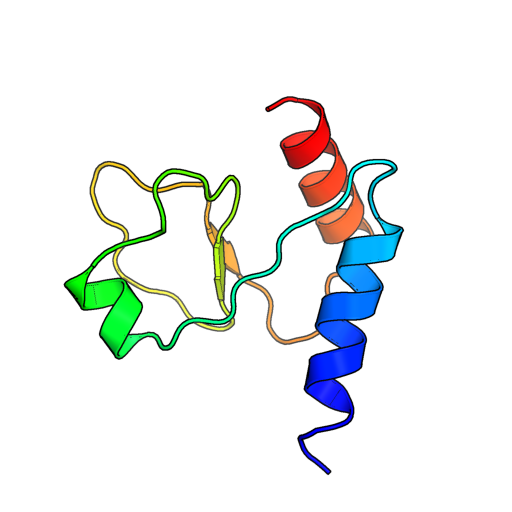A O 1
ATOM 609 N N . GLU A 1 78 ? -3.489 2.686 12.646 1.00 77.56 78 GLU A N 1
ATOM 610 C CA . GLU A 1 78 ? -4.088 2.852 13.977 1.00 77.56 78 GLU A CA 1
ATOM 611 C C . GLU A 1 78 ? -5.285 3.823 13.982 1.00 77.56 78 GLU A C 1
ATOM 613 O O . GLU A 1 78 ? -6.094 3.780 14.905 1.00 77.56 78 GLU A O 1
ATOM 618 N N . SER A 1 79 ? -5.414 4.695 12.973 1.00 66.94 79 SER A N 1
ATOM 619 C CA . SER A 1 79 ? -6.508 5.674 12.866 1.00 66.94 79 SER A CA 1
ATOM 620 C C . SER A 1 79 ? -7.695 5.231 11.997 1.00 66.94 79 SER A C 1
ATOM 622 O O . SER A 1 79 ? -8.616 6.025 11.806 1.00 66.94 79 SER A O 1
ATOM 624 N N . ALA A 1 80 ? -7.623 4.041 11.395 1.00 56.97 80 ALA A N 1
ATOM 625 C CA . ALA A 1 80 ? -8.571 3.539 10.394 1.00 56.97 80 ALA A CA 1
ATOM 626 C C . ALA A 1 80 ? -9.702 2.688 10.989 1.00 56.97 80 ALA A C 1
ATOM 628 O O . ALA A 1 80 ? -9.466 2.005 12.011 1.00 56.97 80 ALA A O 1
#

Solvent-accessible surface area (backbone atoms only — not comparable to full-atom values): 5355 Å² total; per-residue (Å²): 129,70,75,64,56,60,51,50,53,56,53,56,56,49,72,60,44,103,56,92,70,86,84,80,91,76,54,69,73,55,36,77,73,68,49,74,61,92,87,46,79,65,43,79,37,70,63,90,74,93,73,61,99,82,59,55,56,75,43,80,43,86,80,72,77,51,72,67,54,48,54,52,51,35,54,57,64,74,74,107

Radius of gyration: 12.79 Å; Cα contacts (8 Å, |Δi|>4): 50; chains: 1; bounding box: 30×24×32 Å

Organism: Escherichia coli (NCBI:txid562)

Mean predicted aligned error: 10.34 Å

Sequence (80 aa):
MIASEKRRLSSSYANLTLLPLNIKHMSVKVFLQTGAPRSAALIIAPYTMPLPLFSPPLIYTDLTLTTHQQEQIRKMLESA